Protein AF-A0A849GU51-F1 (afdb_monomer_lite)

Sequence (95 aa):
MPASPSSAHARQAIALAIGLVGAIAANALGIPLPWMLGPMVIVLVVAVAGAPVIPPVTLRALVVPILGVMLGSGFHPGLFAHIADWALTLLILPV

Structure (mmCIF, N/CA/C/O backbone):
data_AF-A0A849GU51-F1
#
_entry.id   AF-A0A849GU51-F1
#
loop_
_atom_site.group_PDB
_atom_site.id
_atom_site.type_symbol
_atom_site.label_atom_id
_atom_site.label_alt_id
_atom_site.label_comp_id
_atom_site.label_asym_id
_atom_site.label_entity_id
_atom_site.label_seq_id
_atom_site.pdbx_PDB_ins_code
_atom_site.Cartn_x
_atom_site.Cartn_y
_atom_site.Cartn_z
_atom_site.occupancy
_atom_site.B_iso_or_equiv
_atom_site.auth_seq_id
_atom_site.auth_comp_id
_atom_site.auth_asym_id
_atom_site.auth_atom_id
_atom_site.pdbx_PDB_model_num
ATOM 1 N N . MET A 1 1 ? -7.547 17.794 19.058 1.00 48.22 1 MET A N 1
ATOM 2 C CA . MET A 1 1 ? -6.704 17.282 20.163 1.00 48.22 1 MET A CA 1
ATOM 3 C C . MET A 1 1 ? -5.511 16.553 19.551 1.00 48.22 1 MET A C 1
ATOM 5 O O . MET A 1 1 ? -5.746 15.546 18.892 1.00 48.22 1 MET A O 1
ATOM 9 N N . PRO A 1 2 ? -4.271 17.061 19.659 1.00 44.56 2 PRO A N 1
ATOM 10 C CA . PRO A 1 2 ? -3.096 16.339 19.171 1.00 44.56 2 PRO A CA 1
ATOM 11 C C . PRO A 1 2 ? -2.905 15.081 20.027 1.00 44.56 2 PRO A C 1
ATOM 13 O O . PRO A 1 2 ? -2.654 15.160 21.226 1.00 44.56 2 PRO A O 1
ATOM 16 N N . ALA A 1 3 ? -3.137 13.914 19.427 1.00 52.09 3 ALA A N 1
ATOM 17 C CA . ALA A 1 3 ? -3.021 12.637 20.112 1.00 52.09 3 ALA A CA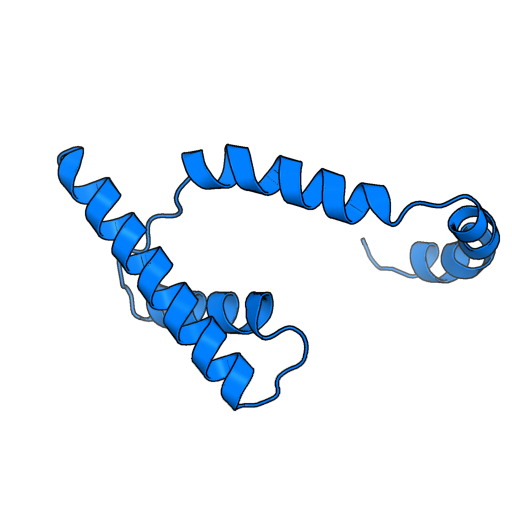 1
ATOM 18 C C . ALA A 1 3 ? -1.543 12.324 20.389 1.00 52.09 3 ALA A C 1
ATOM 20 O O . ALA A 1 3 ? -0.691 12.542 19.530 1.00 52.09 3 ALA A O 1
ATOM 21 N N . SER A 1 4 ? -1.260 11.809 21.587 1.00 55.81 4 SER A N 1
ATOM 22 C CA . SER A 1 4 ? 0.068 11.373 22.036 1.00 55.81 4 SER A CA 1
ATOM 23 C C . SER A 1 4 ? 0.835 10.590 20.947 1.00 55.81 4 SER A C 1
ATOM 25 O O . SER A 1 4 ? 0.217 9.744 20.279 1.00 55.81 4 SER A O 1
ATOM 27 N N . PRO A 1 5 ? 2.161 10.809 20.787 1.00 58.75 5 PRO A N 1
ATOM 28 C CA . PRO A 1 5 ? 2.998 10.141 19.783 1.00 58.75 5 PRO A CA 1
ATOM 29 C C . PRO A 1 5 ? 2.958 8.602 19.859 1.00 58.75 5 PRO A C 1
ATOM 31 O O . PRO A 1 5 ? 3.144 7.941 18.840 1.00 58.75 5 PRO A O 1
ATOM 34 N N . SER A 1 6 ? 2.599 8.008 21.006 1.00 61.00 6 SER A N 1
ATOM 35 C CA . SER A 1 6 ? 2.422 6.549 21.129 1.00 61.00 6 SER A CA 1
ATOM 36 C C . SER A 1 6 ? 1.177 6.006 20.404 1.00 61.00 6 SER A C 1
ATOM 38 O O . SER A 1 6 ? 1.151 4.846 19.994 1.00 61.00 6 SER A O 1
ATOM 40 N N . SER A 1 7 ? 0.154 6.837 20.176 1.00 62.06 7 SER A N 1
ATOM 41 C CA . SER A 1 7 ? -1.107 6.424 19.535 1.00 62.06 7 SER A CA 1
ATOM 42 C C . SER A 1 7 ? -1.059 6.425 18.001 1.00 62.06 7 SER A C 1
ATOM 44 O O . SER A 1 7 ? -1.944 5.862 17.351 1.00 62.06 7 SER A O 1
ATOM 46 N N . ALA A 1 8 ? -0.049 7.073 17.414 1.00 68.50 8 ALA A N 1
ATOM 47 C CA . ALA A 1 8 ? 0.152 7.114 15.969 1.00 68.50 8 ALA A CA 1
ATOM 48 C C . ALA A 1 8 ? 0.695 5.771 15.458 1.00 68.50 8 ALA A C 1
ATOM 50 O O . ALA A 1 8 ? 0.164 5.223 14.495 1.00 68.50 8 ALA A O 1
ATOM 51 N N . HIS A 1 9 ? 1.673 5.194 16.162 1.00 72.50 9 HIS A N 1
ATOM 52 C CA . HIS A 1 9 ? 2.243 3.886 15.831 1.00 72.50 9 HIS A CA 1
ATOM 53 C C . HIS A 1 9 ? 1.218 2.756 15.954 1.00 72.50 9 HIS A C 1
ATOM 55 O O . HIS A 1 9 ? 1.141 1.901 15.075 1.00 72.50 9 HIS A O 1
ATOM 61 N N . ALA A 1 10 ? 0.364 2.795 16.983 1.00 76.31 10 ALA A N 1
ATOM 62 C CA . ALA A 1 10 ? -0.729 1.836 17.133 1.00 76.31 10 ALA A CA 1
ATOM 63 C C . ALA A 1 10 ? -1.712 1.891 15.947 1.00 76.31 10 ALA A C 1
ATOM 65 O O . ALA A 1 10 ? -2.087 0.858 15.399 1.00 76.31 10 ALA A O 1
ATOM 66 N N . ARG A 1 11 ? -2.079 3.094 15.486 1.00 74.19 11 ARG A N 1
ATOM 67 C CA . ARG A 1 11 ? -2.955 3.268 14.313 1.00 74.19 11 ARG A CA 1
ATOM 68 C C . ARG A 1 11 ? -2.300 2.835 13.004 1.00 74.19 11 ARG A C 1
ATOM 70 O O . ARG A 1 11 ? -2.972 2.255 12.157 1.00 74.19 11 ARG A O 1
ATOM 77 N N . GLN A 1 12 ? -0.998 3.068 12.851 1.00 79.56 12 GLN A N 1
ATOM 78 C CA . GLN A 1 12 ? -0.232 2.584 11.700 1.00 79.56 12 GLN A CA 1
ATOM 79 C C . GLN A 1 12 ? -0.157 1.052 11.680 1.00 79.56 12 GLN A C 1
ATOM 81 O O . GLN A 1 12 ? -0.366 0.453 10.629 1.00 79.56 12 GLN A O 1
ATOM 86 N N . ALA A 1 13 ? 0.075 0.415 12.831 1.00 81.75 13 ALA A N 1
ATOM 87 C CA . ALA A 1 13 ? 0.071 -1.042 12.949 1.00 81.75 13 ALA A CA 1
ATOM 88 C C . ALA A 1 13 ? -1.304 -1.633 12.601 1.00 81.75 13 ALA A C 1
ATOM 90 O O . ALA A 1 13 ? -1.379 -2.616 11.868 1.00 81.75 13 ALA A O 1
ATOM 91 N N . ILE A 1 14 ? -2.389 -0.990 13.047 1.00 81.44 14 ILE A N 1
ATOM 92 C CA . ILE A 1 14 ? -3.758 -1.376 12.682 1.00 81.44 14 ILE A CA 1
ATOM 93 C C . ILE A 1 14 ? -3.969 -1.258 11.165 1.00 81.44 14 ILE A C 1
ATOM 95 O O . ILE A 1 14 ? -4.453 -2.201 10.547 1.00 81.44 14 ILE A O 1
ATOM 99 N N . ALA A 1 15 ? -3.549 -0.153 10.541 1.00 80.88 15 ALA A N 1
ATOM 100 C CA . ALA A 1 15 ? -3.652 0.025 9.091 1.00 80.88 15 ALA A CA 1
ATOM 101 C C . ALA A 1 15 ? -2.862 -1.041 8.306 1.00 80.88 15 ALA A C 1
ATOM 103 O O . ALA A 1 15 ? -3.357 -1.562 7.306 1.00 80.88 15 ALA A O 1
ATOM 104 N N . LEU A 1 16 ? -1.661 -1.398 8.774 1.00 83.62 16 LEU A N 1
ATOM 105 C CA . LEU A 1 16 ? -0.839 -2.456 8.179 1.00 83.62 16 LEU A CA 1
ATOM 106 C C . LEU A 1 16 ? -1.481 -3.839 8.338 1.00 83.62 16 LEU A C 1
ATOM 108 O O . LEU A 1 16 ? -1.518 -4.599 7.374 1.00 83.62 16 LEU A O 1
ATOM 112 N N . ALA A 1 17 ? -2.024 -4.152 9.517 1.00 86.50 17 ALA A N 1
ATOM 113 C CA . ALA A 1 17 ? -2.714 -5.415 9.769 1.00 86.50 17 ALA A CA 1
ATOM 114 C C . ALA A 1 17 ? -3.967 -5.556 8.893 1.00 86.50 17 ALA A C 1
ATOM 116 O O . ALA A 1 17 ? -4.166 -6.592 8.265 1.00 86.50 17 ALA A O 1
ATOM 117 N N . ILE A 1 18 ? -4.768 -4.492 8.786 1.00 85.38 18 ILE A N 1
ATOM 118 C CA . ILE A 1 18 ? -5.940 -4.435 7.902 1.00 85.38 18 ILE A CA 1
ATOM 119 C C . ILE A 1 18 ? -5.518 -4.656 6.444 1.00 85.38 18 ILE A C 1
ATOM 121 O O . ILE A 1 18 ? -6.095 -5.497 5.758 1.00 85.38 18 ILE A O 1
ATOM 125 N N . GLY A 1 19 ? -4.477 -3.957 5.981 1.00 85.56 19 GLY A N 1
ATOM 126 C CA . GLY A 1 19 ? -3.938 -4.143 4.634 1.00 85.56 19 GLY A CA 1
ATOM 127 C C . GLY A 1 19 ? -3.480 -5.581 4.374 1.00 85.56 19 GLY A C 1
ATOM 128 O O . GLY A 1 19 ? -3.802 -6.143 3.330 1.00 85.56 19 GLY A O 1
ATOM 129 N N . LEU A 1 20 ? -2.800 -6.207 5.338 1.00 88.69 20 LEU A N 1
ATOM 130 C CA . LEU A 1 20 ? -2.330 -7.589 5.229 1.00 88.69 20 LEU A CA 1
ATOM 131 C C . LEU A 1 20 ? -3.492 -8.589 5.150 1.00 88.69 20 LEU A C 1
ATOM 133 O O . LEU A 1 20 ? -3.468 -9.489 4.314 1.00 88.69 20 LEU A O 1
ATOM 137 N N . VAL A 1 21 ? -4.533 -8.400 5.965 1.00 89.06 21 VAL A N 1
ATOM 138 C CA . VAL A 1 21 ? -5.762 -9.208 5.895 1.00 89.06 21 VAL A CA 1
ATOM 139 C C . VAL A 1 21 ? -6.415 -9.066 4.517 1.00 89.06 21 VAL A C 1
ATOM 141 O O . VAL A 1 21 ? -6.788 -10.072 3.915 1.00 89.06 21 VAL A O 1
ATOM 144 N N . GLY A 1 22 ? -6.477 -7.845 3.977 1.00 85.31 22 GLY A N 1
ATOM 145 C CA . GLY A 1 22 ? -6.967 -7.589 2.621 1.00 85.31 22 GLY A CA 1
ATOM 146 C C . GLY A 1 22 ? -6.145 -8.282 1.531 1.00 85.31 22 GLY A C 1
ATOM 147 O O . GLY A 1 22 ? -6.722 -8.866 0.615 1.00 85.31 22 GLY A O 1
ATOM 148 N N . ALA A 1 23 ? -4.812 -8.274 1.640 1.00 87.00 23 ALA A N 1
ATOM 149 C CA . ALA A 1 23 ? -3.927 -8.979 0.707 1.00 87.00 23 ALA A CA 1
ATOM 150 C C . ALA A 1 23 ? -4.129 -10.498 0.743 1.00 87.00 23 ALA A C 1
ATOM 152 O O . ALA A 1 23 ? -4.244 -11.125 -0.309 1.00 87.00 23 ALA A O 1
ATOM 153 N N . ILE A 1 24 ? -4.199 -11.090 1.938 1.00 89.69 24 ILE A N 1
ATOM 154 C CA . ILE A 1 24 ? -4.382 -12.539 2.103 1.00 89.69 24 ILE A CA 1
ATOM 155 C C . ILE A 1 24 ? -5.754 -12.965 1.568 1.00 89.69 24 ILE A C 1
ATOM 157 O O . ILE A 1 24 ? -5.844 -13.950 0.834 1.00 89.69 24 ILE A O 1
ATOM 161 N N . ALA A 1 25 ? -6.807 -12.201 1.872 1.00 87.38 25 ALA A N 1
ATOM 162 C CA . ALA A 1 25 ? -8.149 -12.457 1.356 1.00 87.38 25 ALA A CA 1
ATOM 163 C C . ALA A 1 25 ? -8.198 -12.371 -0.180 1.00 87.38 25 ALA A C 1
ATOM 165 O O . ALA A 1 25 ? -8.749 -13.259 -0.828 1.00 87.38 25 ALA A O 1
ATOM 166 N N . ALA A 1 26 ? -7.570 -11.351 -0.778 1.00 86.50 26 ALA A N 1
ATOM 167 C CA . ALA A 1 26 ? -7.495 -11.210 -2.233 1.00 86.50 26 ALA A CA 1
ATOM 168 C C . ALA A 1 26 ? -6.667 -12.323 -2.894 1.00 86.50 26 ALA A C 1
ATOM 170 O O . ALA A 1 26 ? -7.005 -12.769 -3.990 1.00 86.50 26 ALA A O 1
ATOM 171 N N . ASN A 1 27 ? -5.612 -12.797 -2.221 1.00 88.12 27 ASN A N 1
ATOM 172 C CA . ASN A 1 27 ? -4.799 -13.917 -2.690 1.00 88.12 27 ASN A CA 1
ATOM 173 C C . ASN A 1 27 ? -5.602 -15.225 -2.697 1.00 88.12 27 ASN A C 1
ATOM 175 O O . ASN A 1 27 ? -5.505 -15.995 -3.647 1.00 88.12 27 ASN A O 1
ATOM 179 N N . ALA A 1 28 ? -6.440 -15.448 -1.679 1.00 87.25 28 ALA A N 1
ATOM 180 C CA . ALA 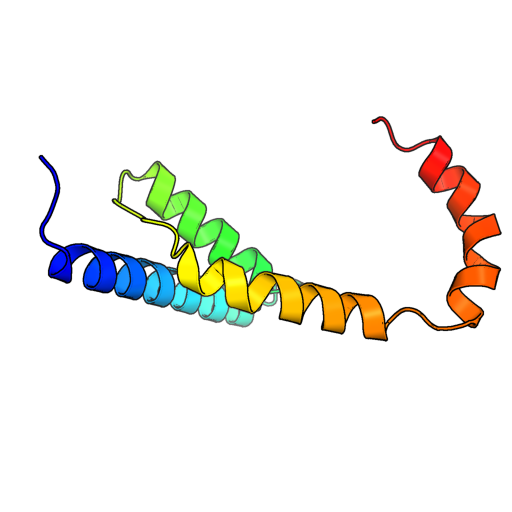A 1 28 ? -7.340 -16.600 -1.627 1.00 87.25 28 ALA A CA 1
ATOM 181 C C . ALA A 1 28 ? -8.444 -16.548 -2.701 1.00 87.25 28 ALA A C 1
ATOM 183 O O . ALA A 1 28 ? -8.859 -17.591 -3.197 1.00 87.25 28 ALA A O 1
ATOM 184 N N . LEU A 1 29 ? -8.894 -15.348 -3.089 1.00 85.62 29 LEU A N 1
ATOM 185 C CA . LEU A 1 29 ? -9.901 -15.149 -4.140 1.00 85.62 29 LEU A CA 1
ATOM 186 C C . LEU A 1 29 ? -9.346 -15.243 -5.575 1.00 85.62 29 LEU A C 1
ATOM 188 O O . LEU A 1 29 ? -10.129 -15.204 -6.521 1.00 85.62 29 LEU A O 1
ATOM 192 N N . GLY A 1 30 ? -8.024 -15.345 -5.759 1.00 83.69 30 GLY A N 1
ATOM 193 C CA . GLY A 1 30 ? -7.400 -15.450 -7.084 1.00 83.69 30 GLY A CA 1
ATOM 194 C C . GLY A 1 30 ? -7.434 -14.157 -7.910 1.00 83.69 30 GLY A C 1
ATOM 195 O O . GLY A 1 30 ? -7.372 -14.208 -9.137 1.00 83.69 30 GLY A O 1
ATOM 196 N N . ILE A 1 31 ? -7.546 -12.993 -7.260 1.00 83.50 31 ILE A N 1
ATOM 197 C CA . ILE A 1 31 ? -7.578 -11.690 -7.944 1.00 83.50 31 ILE A CA 1
ATOM 198 C C . ILE A 1 31 ? -6.198 -11.404 -8.566 1.00 83.50 31 ILE A C 1
ATOM 200 O O . ILE A 1 31 ? -5.188 -11.610 -7.888 1.00 83.50 31 ILE A O 1
ATOM 204 N N . PRO A 1 32 ? -6.107 -10.889 -9.811 1.00 75.12 32 PRO A N 1
ATOM 205 C CA . PRO A 1 32 ? -4.833 -10.431 -10.364 1.00 75.12 32 PRO A CA 1
ATOM 206 C C . PRO A 1 32 ? -4.257 -9.299 -9.495 1.00 75.12 32 PRO A C 1
ATOM 208 O O . PRO A 1 32 ? -4.948 -8.332 -9.202 1.00 75.12 32 PRO A O 1
ATOM 211 N N . LEU A 1 33 ? -2.991 -9.411 -9.075 1.00 81.94 33 LEU A N 1
ATOM 212 C CA . LEU A 1 33 ? -2.305 -8.476 -8.157 1.00 81.94 33 LEU A CA 1
ATOM 213 C C . LEU A 1 33 ? -2.946 -8.388 -6.748 1.00 81.94 33 LEU A C 1
ATOM 215 O O . LEU A 1 33 ? -3.283 -7.296 -6.272 1.00 81.94 33 LEU A O 1
ATOM 219 N N . PRO A 1 34 ? -3.048 -9.511 -6.012 1.00 85.06 34 PRO A N 1
ATOM 220 C CA . PRO A 1 34 ? -3.739 -9.545 -4.722 1.00 85.06 34 PRO A CA 1
ATOM 221 C C . PRO A 1 34 ? -3.054 -8.674 -3.661 1.00 85.06 34 PRO A C 1
ATOM 223 O O . PRO A 1 34 ? -3.715 -8.035 -2.846 1.00 85.06 34 PRO A O 1
ATOM 226 N N . TRP A 1 35 ? -1.726 -8.577 -3.725 1.00 80.75 35 TRP A N 1
ATOM 227 C CA . TRP A 1 35 ? -0.902 -7.777 -2.819 1.00 80.75 35 TRP A CA 1
ATOM 228 C C . TRP A 1 35 ? -1.045 -6.265 -3.006 1.00 80.75 35 TRP A C 1
ATOM 230 O O . TRP A 1 35 ? -0.651 -5.515 -2.119 1.00 80.75 35 TRP A O 1
ATOM 240 N N . MET A 1 36 ? -1.607 -5.807 -4.127 1.00 85.50 36 MET A N 1
ATOM 241 C CA . MET A 1 36 ? -1.872 -4.385 -4.368 1.00 85.50 36 MET A CA 1
ATOM 242 C C . MET A 1 36 ? -3.364 -4.082 -4.243 1.00 85.50 36 MET A C 1
ATOM 244 O O . MET A 1 36 ? -3.751 -3.218 -3.457 1.00 85.50 36 MET A O 1
ATOM 248 N N . LEU A 1 37 ? -4.210 -4.831 -4.955 1.00 85.12 37 LEU A N 1
ATOM 249 C CA . LEU A 1 37 ? -5.651 -4.587 -4.972 1.00 85.12 37 LEU A CA 1
ATOM 250 C C . LEU A 1 37 ? -6.320 -4.939 -3.642 1.00 85.12 37 LEU A C 1
ATOM 252 O O . LEU A 1 37 ? -7.161 -4.178 -3.170 1.00 85.12 37 LEU A O 1
ATOM 256 N N . GLY A 1 38 ? -5.922 -6.042 -3.003 1.00 87.75 38 GLY A N 1
ATOM 257 C CA . GLY A 1 38 ? -6.491 -6.480 -1.727 1.00 87.75 38 GLY A CA 1
ATOM 258 C C . GLY A 1 38 ? -6.389 -5.418 -0.629 1.00 87.75 38 GLY A C 1
ATOM 259 O O . GLY A 1 38 ? -7.424 -4.986 -0.114 1.00 87.75 38 GLY A O 1
ATOM 260 N N . PRO A 1 39 ? -5.176 -4.931 -0.295 1.00 86.62 39 PRO A N 1
ATOM 261 C CA . PRO A 1 39 ? -5.000 -3.855 0.673 1.00 86.62 39 PRO A CA 1
ATOM 262 C C . PRO A 1 39 ? -5.722 -2.573 0.272 1.00 86.62 39 PRO A C 1
ATOM 264 O O . PRO A 1 39 ? -6.334 -1.948 1.131 1.00 86.62 39 PRO A O 1
ATOM 267 N N . MET A 1 40 ? -5.677 -2.175 -1.007 1.00 87.19 40 MET A N 1
ATOM 268 C CA . MET A 1 40 ? -6.337 -0.947 -1.468 1.00 87.19 40 MET A CA 1
ATOM 269 C C . MET A 1 40 ? -7.847 -0.999 -1.236 1.00 87.19 40 MET A C 1
ATOM 271 O O . MET A 1 40 ? -8.405 -0.056 -0.678 1.00 87.19 40 MET A O 1
ATOM 275 N N . VAL A 1 41 ? -8.498 -2.104 -1.608 1.00 88.62 41 VAL A N 1
ATOM 276 C CA . VAL A 1 41 ? -9.948 -2.276 -1.446 1.00 88.62 41 VAL A CA 1
ATOM 277 C C . VAL A 1 41 ? -10.327 -2.343 0.030 1.00 88.62 41 VAL A C 1
ATOM 279 O O . VAL A 1 41 ? -11.233 -1.635 0.462 1.00 88.62 41 VAL A O 1
ATOM 282 N N . ILE A 1 42 ? -9.625 -3.143 0.834 1.00 88.25 42 ILE A N 1
ATOM 283 C CA . ILE A 1 42 ? -9.962 -3.293 2.255 1.00 88.25 42 ILE A CA 1
ATOM 284 C C . ILE A 1 42 ? -9.694 -2.008 3.041 1.00 88.25 42 ILE A C 1
ATOM 286 O O . ILE A 1 42 ? -10.529 -1.605 3.849 1.00 88.25 42 ILE A O 1
ATOM 290 N N . VAL A 1 43 ? -8.583 -1.317 2.780 1.00 86.25 43 VAL A N 1
ATOM 291 C CA . VAL A 1 43 ? -8.301 -0.027 3.421 1.00 86.25 43 VAL A CA 1
ATOM 292 C C . VAL A 1 43 ? -9.318 1.025 2.985 1.00 86.25 43 VAL A C 1
ATOM 294 O O . VAL A 1 43 ? -9.744 1.810 3.827 1.00 86.25 43 VAL A O 1
ATOM 297 N N . LEU A 1 44 ? -9.760 1.019 1.723 1.00 86.19 44 LEU A N 1
ATOM 298 C CA . LEU A 1 44 ? -10.834 1.896 1.250 1.00 86.19 44 LEU A CA 1
ATOM 299 C C . LEU A 1 44 ? -12.141 1.634 2.006 1.00 86.19 44 LEU A C 1
ATOM 301 O O . LEU A 1 44 ? -12.727 2.575 2.534 1.00 86.19 44 LEU A O 1
ATOM 305 N N . VAL A 1 45 ? -12.574 0.374 2.105 1.00 89.06 45 VAL A N 1
ATOM 306 C CA . VAL A 1 45 ? -13.799 -0.002 2.834 1.00 89.06 45 VAL A CA 1
ATOM 307 C C . VAL A 1 45 ? -13.717 0.441 4.294 1.00 89.06 45 VAL A C 1
ATOM 309 O O . VAL A 1 45 ? -14.651 1.047 4.814 1.00 89.06 45 VAL A O 1
ATOM 312 N N . VAL A 1 46 ? -12.581 0.199 4.949 1.00 86.56 46 VAL A N 1
ATOM 313 C CA . VAL A 1 46 ? -12.380 0.561 6.357 1.00 86.56 46 VAL A CA 1
ATOM 314 C C . VAL A 1 46 ? -12.282 2.079 6.561 1.00 86.56 46 VAL A C 1
ATOM 316 O O . VAL A 1 46 ? -12.801 2.600 7.550 1.00 86.56 46 VAL A O 1
ATOM 319 N N . ALA A 1 47 ? -11.677 2.807 5.622 1.00 84.00 47 ALA A N 1
ATOM 320 C CA . ALA A 1 47 ? -11.629 4.266 5.650 1.00 84.00 47 ALA A CA 1
ATOM 321 C C . ALA A 1 47 ? -13.023 4.884 5.449 1.00 84.00 47 ALA A C 1
ATOM 323 O O . ALA A 1 47 ? -13.395 5.795 6.187 1.00 84.00 47 ALA A O 1
ATOM 324 N N . VAL A 1 48 ? -13.817 4.360 4.506 1.00 87.69 48 VAL A N 1
ATOM 325 C CA . VAL A 1 48 ? -15.213 4.780 4.282 1.00 87.69 48 VAL A CA 1
ATOM 326 C C . VAL A 1 48 ? -16.090 4.457 5.495 1.00 87.69 48 VAL A C 1
ATOM 328 O O . VAL A 1 48 ? -16.958 5.250 5.848 1.00 87.69 48 VAL A O 1
ATOM 331 N N . ALA A 1 49 ? -15.820 3.352 6.194 1.00 87.88 49 ALA A N 1
ATOM 332 C CA . ALA A 1 49 ? -16.486 3.001 7.449 1.00 87.88 49 ALA A CA 1
ATOM 333 C C . ALA A 1 49 ? -16.112 3.916 8.640 1.00 87.88 49 ALA A C 1
ATOM 335 O O . ALA A 1 49 ? -16.606 3.712 9.748 1.00 87.88 49 ALA A O 1
ATOM 336 N N . GLY A 1 50 ? -15.254 4.925 8.440 1.00 77.94 50 GLY A N 1
ATOM 337 C CA . GLY A 1 50 ? -14.918 5.931 9.451 1.00 77.94 50 GLY A CA 1
ATOM 338 C C . GLY A 1 50 ? -13.804 5.524 10.417 1.00 77.94 50 GLY A C 1
ATOM 339 O O . GLY A 1 50 ? -13.590 6.202 11.425 1.00 77.94 50 GLY A O 1
ATOM 340 N N . ALA A 1 51 ? -13.070 4.442 10.140 1.00 78.38 51 ALA A N 1
ATOM 341 C CA . ALA A 1 51 ? -11.932 4.071 10.971 1.00 78.38 51 ALA A CA 1
ATOM 342 C C . ALA A 1 51 ? -10.785 5.092 10.817 1.00 78.38 51 ALA A C 1
ATOM 344 O O . ALA A 1 51 ? -10.490 5.530 9.701 1.00 78.38 51 ALA A O 1
ATOM 345 N N . PRO A 1 52 ? -10.080 5.454 11.908 1.00 67.69 52 PRO A N 1
ATOM 346 C C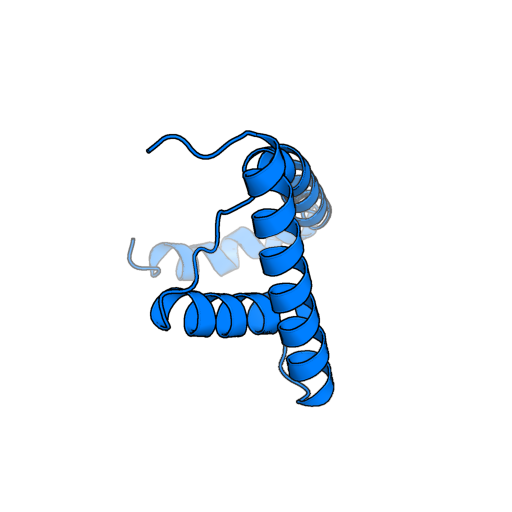A . PRO A 1 52 ? -8.976 6.409 11.874 1.00 67.69 52 PRO A CA 1
ATOM 347 C C . PRO A 1 52 ? -7.709 5.766 11.286 1.00 67.69 52 PRO A C 1
ATOM 349 O O . PRO A 1 52 ? -6.739 5.485 11.998 1.00 67.69 52 PRO A O 1
ATOM 352 N N . VAL A 1 53 ? -7.722 5.525 9.975 1.00 69.19 53 VAL A N 1
ATOM 353 C CA . VAL A 1 53 ? -6.580 5.029 9.206 1.00 69.19 53 VAL A CA 1
ATOM 354 C C . VAL A 1 53 ? -5.634 6.197 8.944 1.00 69.19 53 VAL A C 1
ATOM 356 O O . VAL A 1 53 ? -5.902 7.062 8.113 1.00 69.19 53 VAL A O 1
ATOM 359 N N . ILE A 1 54 ? -4.514 6.237 9.666 1.00 71.12 54 ILE A N 1
ATOM 360 C CA . ILE A 1 54 ? -3.474 7.245 9.444 1.00 71.12 54 ILE A CA 1
ATOM 361 C C . ILE A 1 54 ? -2.408 6.639 8.528 1.00 71.12 54 ILE A C 1
ATOM 363 O O . ILE A 1 54 ? -1.768 5.657 8.919 1.00 71.12 54 ILE A O 1
ATOM 367 N N . PRO A 1 55 ? -2.179 7.199 7.327 1.00 66.12 55 PRO A N 1
ATOM 368 C CA . PRO A 1 55 ? -1.144 6.694 6.441 1.00 66.12 55 PRO A CA 1
ATOM 369 C C . PRO A 1 55 ? 0.252 6.875 7.064 1.00 66.12 55 PRO A C 1
ATOM 371 O O . PRO A 1 55 ? 0.574 7.959 7.560 1.00 66.12 55 PRO A O 1
ATOM 374 N N . PRO A 1 56 ? 1.120 5.847 7.027 1.00 74.50 56 PRO A N 1
ATOM 375 C CA . PRO A 1 56 ? 2.466 5.943 7.574 1.00 74.50 56 PRO A CA 1
ATOM 376 C C . PRO A 1 56 ? 3.389 6.711 6.616 1.00 74.50 56 PRO A C 1
ATOM 378 O O . PRO A 1 56 ? 4.000 6.138 5.714 1.00 74.50 56 PRO A O 1
ATOM 381 N N . VAL A 1 57 ? 3.489 8.030 6.806 1.00 75.75 57 VAL A N 1
ATOM 382 C CA . VAL A 1 57 ? 4.268 8.938 5.938 1.00 75.75 57 VAL A CA 1
ATOM 383 C C . VAL A 1 57 ? 5.754 8.555 5.884 1.00 75.75 57 VAL A C 1
ATOM 385 O O . VAL A 1 57 ? 6.335 8.515 4.803 1.00 75.75 57 VAL A O 1
ATOM 388 N N . THR A 1 58 ? 6.354 8.177 7.016 1.00 76.50 58 THR A N 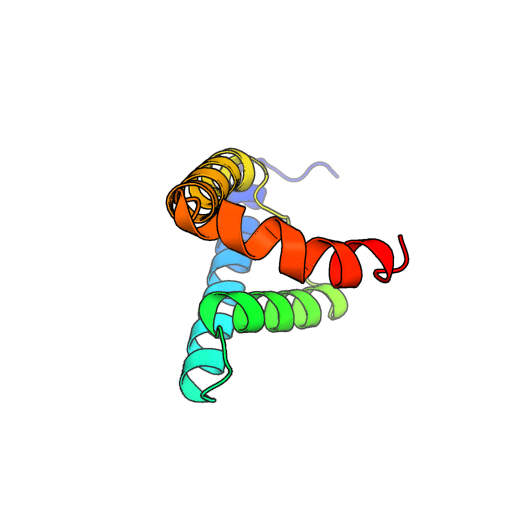1
ATOM 389 C CA . THR A 1 58 ? 7.757 7.725 7.080 1.00 76.50 58 THR A CA 1
ATOM 390 C C . THR A 1 58 ? 7.991 6.449 6.275 1.00 76.50 58 THR A C 1
ATOM 392 O O . THR A 1 58 ? 8.999 6.319 5.591 1.00 76.50 58 THR A O 1
ATOM 395 N N . LEU A 1 59 ? 7.037 5.515 6.312 1.00 78.69 59 LEU A N 1
ATOM 396 C CA . LEU A 1 59 ? 7.144 4.257 5.576 1.00 78.69 59 LEU A CA 1
ATOM 397 C C . LEU A 1 59 ? 7.026 4.499 4.066 1.00 78.69 59 LEU A C 1
ATOM 399 O O . LEU A 1 59 ? 7.763 3.900 3.290 1.00 78.69 59 LEU A O 1
ATOM 403 N N . ARG A 1 60 ? 6.165 5.438 3.642 1.00 81.25 60 ARG A N 1
ATOM 404 C CA . ARG A 1 60 ? 6.072 5.860 2.232 1.00 81.25 60 ARG A CA 1
ATOM 405 C C . ARG A 1 60 ? 7.394 6.416 1.709 1.00 81.25 60 ARG A C 1
ATOM 407 O O . ARG A 1 60 ? 7.762 6.090 0.586 1.00 81.25 60 ARG A O 1
ATOM 414 N N . ALA A 1 61 ? 8.120 7.192 2.515 1.00 84.25 61 ALA A N 1
ATOM 415 C CA . ALA A 1 61 ? 9.423 7.732 2.124 1.00 84.25 61 ALA A CA 1
ATOM 416 C C . ALA A 1 61 ? 10.465 6.635 1.826 1.00 84.25 61 ALA A C 1
ATOM 418 O O . ALA A 1 61 ? 11.352 6.854 1.010 1.00 84.25 61 ALA A O 1
ATOM 419 N N . LEU A 1 62 ? 10.332 5.451 2.436 1.00 87.12 62 LEU A N 1
ATOM 420 C CA . LEU A 1 62 ? 11.179 4.289 2.155 1.00 87.12 62 LEU A CA 1
ATOM 421 C C . LEU A 1 62 ? 10.656 3.451 0.976 1.00 87.12 62 LEU A C 1
ATOM 423 O O . LEU A 1 62 ? 11.428 3.014 0.128 1.00 87.12 62 LEU A O 1
ATOM 427 N N . VAL A 1 63 ? 9.341 3.225 0.913 1.00 85.75 63 VAL A N 1
ATOM 428 C CA . VAL A 1 63 ? 8.717 2.333 -0.078 1.00 85.75 63 VAL A CA 1
ATOM 429 C C . VAL A 1 63 ? 8.691 2.951 -1.478 1.00 85.75 63 VAL A C 1
ATOM 431 O O . VAL A 1 63 ? 8.907 2.236 -2.451 1.00 85.75 63 VAL A O 1
ATOM 434 N N . VAL A 1 64 ? 8.465 4.263 -1.611 1.00 88.00 64 VAL A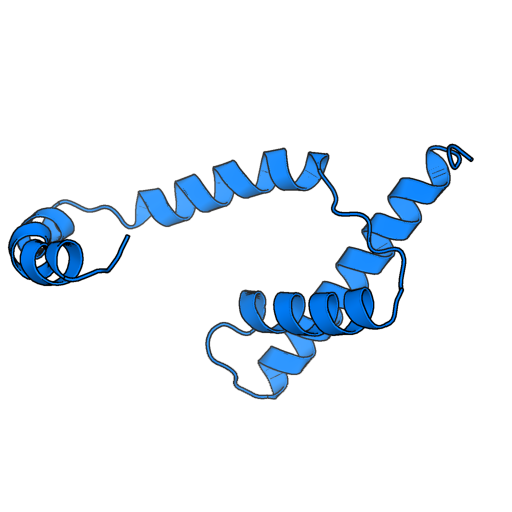 N 1
ATOM 435 C CA . VAL A 1 64 ? 8.389 4.932 -2.926 1.00 88.00 64 VAL A CA 1
ATOM 436 C C . VAL A 1 64 ? 9.694 4.788 -3.731 1.00 88.00 64 VAL A C 1
ATOM 438 O O . VAL A 1 64 ? 9.610 4.383 -4.890 1.00 88.00 64 VAL A O 1
ATOM 441 N N . PRO A 1 65 ? 10.894 5.018 -3.160 1.00 91.75 65 PRO A N 1
ATOM 442 C CA . PRO A 1 65 ? 12.154 4.728 -3.845 1.00 91.75 65 PRO A CA 1
ATOM 443 C C . PRO A 1 65 ? 12.314 3.259 -4.248 1.00 91.75 65 PRO A C 1
ATOM 445 O O . PRO A 1 65 ? 12.755 2.985 -5.360 1.00 91.75 65 PRO A O 1
ATOM 448 N N . ILE A 1 66 ? 11.926 2.312 -3.383 1.00 90.75 66 ILE A N 1
ATOM 449 C CA . ILE A 1 66 ? 12.000 0.870 -3.684 1.00 90.75 66 ILE A CA 1
ATOM 450 C C . ILE A 1 66 ? 11.124 0.536 -4.893 1.00 90.75 66 ILE A C 1
ATOM 452 O O . ILE A 1 66 ? 11.593 -0.105 -5.831 1.00 90.75 66 ILE A O 1
ATOM 456 N N . LEU A 1 67 ? 9.878 1.019 -4.906 1.00 87.75 67 LEU A N 1
ATOM 457 C CA . LEU A 1 67 ? 8.978 0.859 -6.048 1.00 87.75 67 LEU A CA 1
ATOM 458 C C . LEU A 1 67 ? 9.562 1.501 -7.312 1.00 87.75 67 LEU A C 1
ATOM 460 O O . LEU A 1 67 ? 9.489 0.902 -8.380 1.00 87.75 67 LEU A O 1
ATOM 464 N N . GLY A 1 68 ? 10.199 2.669 -7.193 1.00 88.25 68 GLY A N 1
ATOM 465 C CA . GLY A 1 68 ? 10.902 3.324 -8.296 1.00 88.25 68 GLY A CA 1
ATOM 466 C C . GLY A 1 68 ? 12.047 2.484 -8.866 1.00 88.25 68 GLY A C 1
ATOM 467 O O . GLY A 1 68 ? 12.165 2.372 -10.082 1.00 88.25 68 GLY A O 1
ATOM 468 N N . VAL A 1 69 ? 12.848 1.837 -8.016 1.00 90.81 69 VAL A N 1
ATOM 469 C CA . VAL A 1 69 ? 13.924 0.929 -8.453 1.00 90.81 69 VAL A CA 1
ATOM 470 C C . VAL A 1 69 ? 13.355 -0.333 -9.097 1.00 90.81 69 VAL A C 1
ATOM 472 O O . VAL A 1 69 ? 13.849 -0.749 -10.142 1.00 90.81 69 VAL A O 1
ATOM 475 N N . MET A 1 70 ? 12.305 -0.929 -8.525 1.00 86.75 70 MET A N 1
ATOM 476 C CA . MET A 1 70 ? 11.658 -2.107 -9.112 1.00 86.75 70 MET A CA 1
ATOM 477 C C . MET A 1 70 ? 11.084 -1.791 -10.495 1.00 86.75 70 MET A C 1
ATOM 479 O O . MET A 1 70 ? 11.362 -2.514 -11.449 1.00 86.75 70 MET A O 1
ATOM 483 N N . LEU A 1 71 ? 10.360 -0.677 -10.630 1.00 85.94 71 LEU A N 1
ATOM 484 C CA . LEU A 1 71 ? 9.849 -0.208 -11.918 1.00 85.94 71 LEU A CA 1
ATOM 485 C C . LEU A 1 71 ? 11.001 0.120 -12.880 1.00 85.94 71 LEU A C 1
ATOM 487 O O . LEU A 1 71 ? 10.966 -0.296 -14.034 1.00 85.94 71 LEU A O 1
ATOM 491 N N . GLY A 1 72 ? 12.049 0.786 -12.387 1.00 83.88 72 GLY A N 1
ATOM 492 C CA . GLY A 1 72 ? 13.262 1.153 -13.122 1.00 83.88 72 GLY A CA 1
ATOM 493 C C . GLY A 1 72 ? 14.047 -0.042 -13.665 1.00 83.88 72 GLY A C 1
ATOM 494 O O . GLY A 1 72 ? 14.516 -0.005 -14.796 1.00 83.88 72 GLY A O 1
ATOM 495 N N . SER A 1 73 ? 14.142 -1.135 -12.906 1.00 84.12 73 SER A N 1
ATOM 496 C CA . SER A 1 73 ? 14.840 -2.356 -13.337 1.00 84.12 73 SER A CA 1
ATOM 497 C C . SER A 1 73 ? 14.168 -3.072 -14.513 1.00 84.12 73 SER A C 1
ATOM 499 O O . SER A 1 73 ? 14.821 -3.849 -15.205 1.00 84.12 73 SER A O 1
ATOM 501 N N . GLY A 1 74 ? 12.886 -2.791 -14.774 1.00 78.00 74 GLY A N 1
ATOM 502 C CA . GLY A 1 74 ? 12.176 -3.279 -15.958 1.00 78.00 74 GLY A CA 1
ATOM 503 C C . GLY A 1 74 ? 12.519 -2.516 -17.243 1.00 78.00 74 GLY A C 1
ATOM 504 O O . GLY A 1 74 ? 12.214 -2.992 -18.341 1.00 78.00 74 GLY A O 1
ATOM 505 N N . PHE A 1 75 ? 13.165 -1.348 -17.138 1.00 78.25 75 PHE A N 1
ATOM 506 C CA . PHE A 1 75 ? 13.604 -0.577 -18.297 1.00 78.25 75 PHE A CA 1
ATOM 507 C C . PHE A 1 75 ? 14.858 -1.218 -18.889 1.00 78.25 75 PHE A C 1
ATOM 509 O O . PHE A 1 75 ? 15.962 -1.094 -18.364 1.00 78.25 75 PHE A O 1
ATOM 516 N N . HIS A 1 76 ? 14.678 -1.896 -20.018 1.00 79.88 76 HIS A N 1
ATOM 517 C CA . HIS A 1 76 ? 15.756 -2.483 -20.805 1.00 79.88 76 HIS A CA 1
ATOM 518 C C . HIS A 1 76 ? 15.738 -1.903 -22.231 1.00 79.88 76 HIS A C 1
ATOM 520 O O . HIS A 1 76 ? 14.709 -1.374 -22.660 1.00 79.88 76 HIS A O 1
ATOM 526 N N . PRO A 1 77 ? 16.836 -2.013 -23.001 1.00 71.94 77 PRO A N 1
ATOM 527 C CA . PRO A 1 77 ? 16.945 -1.397 -24.326 1.00 71.94 77 PRO A CA 1
ATOM 528 C C . PRO A 1 77 ? 15.824 -1.783 -25.306 1.00 71.94 77 PRO A C 1
ATOM 530 O O . PRO A 1 77 ? 15.407 -0.958 -26.113 1.00 71.94 77 PRO A O 1
ATOM 533 N N . GLY A 1 78 ? 15.281 -3.001 -25.211 1.00 75.31 78 GLY A N 1
ATOM 534 C CA . GLY A 1 78 ? 14.167 -3.456 -26.051 1.00 75.31 78 GLY A CA 1
ATOM 535 C C . GLY A 1 78 ? 12.839 -2.742 -25.778 1.00 75.31 78 GLY A C 1
ATOM 536 O O . GLY A 1 78 ? 11.977 -2.719 -26.654 1.00 75.31 78 GLY A O 1
ATOM 537 N N . LEU A 1 79 ? 12.681 -2.079 -24.627 1.00 73.56 79 LEU A N 1
ATOM 538 C CA . LEU A 1 79 ? 11.527 -1.221 -24.343 1.00 73.56 79 LEU A CA 1
ATOM 539 C C . LEU A 1 79 ? 11.487 -0.012 -25.291 1.00 73.56 79 LEU A C 1
ATOM 541 O O . LEU A 1 79 ? 10.419 0.368 -25.759 1.00 73.56 79 LEU A O 1
ATOM 545 N N . PHE A 1 80 ? 12.652 0.550 -25.633 1.00 73.81 80 PHE A N 1
ATOM 546 C CA . PHE A 1 80 ? 12.748 1.692 -26.547 1.00 73.81 80 PHE A CA 1
ATOM 547 C C . PHE A 1 80 ? 12.336 1.339 -27.977 1.00 73.81 80 PHE A C 1
ATOM 549 O O . PHE A 1 80 ? 11.815 2.198 -28.680 1.00 73.81 80 PHE A O 1
ATOM 556 N N . ALA A 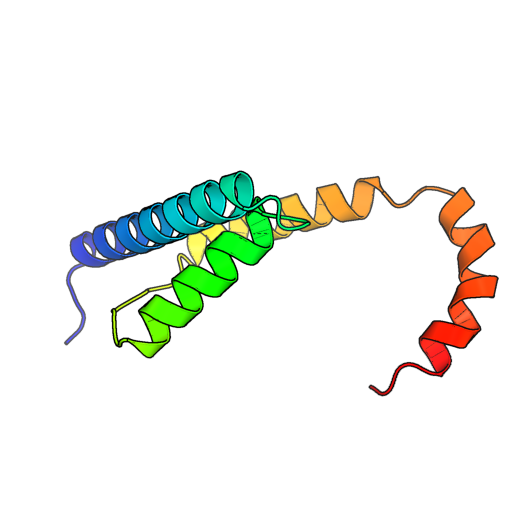1 81 ? 12.504 0.079 -28.389 1.00 76.56 81 ALA A N 1
ATOM 557 C CA . ALA A 1 81 ? 12.009 -0.387 -29.681 1.00 76.56 81 ALA A CA 1
ATOM 558 C C . ALA A 1 81 ? 10.469 -0.355 -29.755 1.00 76.56 81 ALA A C 1
ATOM 560 O O . ALA A 1 81 ? 9.923 -0.060 -30.809 1.00 76.56 81 ALA A O 1
ATOM 561 N N . HIS A 1 82 ? 9.785 -0.570 -28.625 1.00 73.88 82 HIS A N 1
ATOM 562 C CA . HIS A 1 82 ? 8.320 -0.578 -28.524 1.00 73.88 82 HIS A CA 1
ATOM 563 C C . HIS A 1 82 ? 7.730 0.796 -28.158 1.00 73.88 82 HIS A C 1
ATOM 565 O O . HIS A 1 82 ? 6.519 0.989 -28.227 1.00 73.88 82 HIS A O 1
ATOM 571 N N . ILE A 1 83 ? 8.564 1.785 -27.797 1.00 75.75 83 ILE A N 1
ATOM 572 C CA . ILE A 1 83 ? 8.111 3.164 -27.537 1.00 75.75 83 ILE A CA 1
ATOM 573 C C . ILE A 1 83 ? 7.455 3.772 -28.779 1.00 75.75 83 ILE A C 1
ATOM 575 O O . ILE A 1 83 ? 6.485 4.512 -28.640 1.00 75.75 83 ILE A O 1
ATOM 579 N N . ALA A 1 84 ? 7.948 3.449 -29.978 1.00 73.56 84 ALA A N 1
ATOM 580 C CA . ALA A 1 84 ? 7.334 3.898 -31.225 1.00 73.56 84 ALA A CA 1
ATOM 581 C C . ALA A 1 84 ? 5.922 3.310 -31.412 1.00 73.56 84 ALA A C 1
ATOM 583 O O . ALA A 1 84 ? 5.015 4.031 -31.822 1.00 73.56 84 ALA A O 1
ATOM 584 N N . ASP A 1 85 ? 5.717 2.046 -31.028 1.00 76.25 85 ASP A N 1
ATOM 585 C CA . ASP A 1 85 ? 4.415 1.372 -31.105 1.00 76.25 85 ASP A CA 1
ATOM 586 C C . ASP A 1 85 ? 3.427 1.915 -30.063 1.00 76.25 85 ASP A C 1
ATOM 588 O O . ASP A 1 85 ? 2.232 2.050 -30.331 1.00 76.25 85 ASP A O 1
ATOM 592 N N . TRP A 1 86 ? 3.918 2.275 -28.872 1.00 79.62 86 TRP A N 1
ATOM 593 C CA . TRP A 1 86 ? 3.096 2.856 -27.807 1.00 79.62 86 TRP A CA 1
ATOM 594 C C . TRP A 1 86 ? 2.902 4.366 -27.913 1.00 79.62 86 TRP A C 1
ATOM 596 O O . TRP A 1 86 ? 2.045 4.912 -27.222 1.00 79.62 86 TRP A O 1
ATOM 606 N N . ALA A 1 87 ? 3.656 5.056 -28.772 1.00 78.12 87 ALA A N 1
ATOM 607 C CA . ALA A 1 87 ? 3.504 6.492 -28.979 1.00 78.12 87 ALA A CA 1
ATOM 608 C C . ALA A 1 87 ? 2.068 6.842 -29.392 1.00 78.12 87 ALA A C 1
ATOM 610 O O . ALA A 1 87 ? 1.518 7.828 -28.909 1.00 78.12 87 ALA A O 1
ATOM 611 N N . LEU A 1 88 ? 1.431 5.997 -30.212 1.00 77.75 88 LEU A N 1
ATOM 612 C CA . LEU A 1 88 ? 0.037 6.171 -30.621 1.00 77.75 88 LEU A CA 1
ATOM 613 C C . LEU A 1 88 ? -0.940 6.009 -29.440 1.00 77.75 88 LEU A C 1
ATOM 615 O O . LEU A 1 88 ? -1.845 6.825 -29.279 1.00 77.75 88 LEU A O 1
ATOM 619 N N . THR A 1 89 ? -0.751 4.994 -28.587 1.00 80.19 89 THR A N 1
ATOM 620 C CA . THR A 1 89 ? -1.576 4.769 -27.384 1.00 80.19 89 THR A CA 1
ATOM 621 C C . THR A 1 89 ? -1.387 5.871 -26.345 1.00 80.19 89 THR A C 1
ATOM 623 O O . THR A 1 89 ? -2.358 6.278 -25.712 1.00 80.19 89 THR A O 1
ATOM 626 N N . LEU A 1 90 ? -0.163 6.382 -26.191 1.00 80.25 90 LEU A N 1
ATOM 627 C CA . LEU A 1 90 ? 0.154 7.507 -25.309 1.00 80.25 90 LEU A CA 1
ATOM 628 C C . LEU A 1 90 ? -0.449 8.823 -25.816 1.00 80.25 90 LEU A C 1
ATOM 630 O O . LEU A 1 90 ? -0.906 9.621 -25.006 1.00 80.25 90 LEU A O 1
ATOM 634 N N . LEU A 1 91 ? -0.490 9.036 -27.136 1.00 80.62 91 LEU A N 1
ATOM 635 C CA . LEU A 1 91 ? -1.101 10.220 -27.751 1.00 80.62 91 LEU A CA 1
ATOM 636 C C . LEU A 1 91 ? -2.632 10.234 -27.599 1.00 80.62 91 LEU A C 1
ATOM 638 O O . LEU A 1 91 ? -3.238 11.298 -27.514 1.00 80.62 91 LEU A O 1
ATOM 642 N N . ILE A 1 92 ? -3.251 9.051 -27.597 1.00 82.31 92 ILE A N 1
ATOM 643 C CA . ILE A 1 92 ? -4.702 8.866 -27.453 1.00 82.31 92 ILE A CA 1
ATOM 644 C C . ILE A 1 92 ? -5.156 8.910 -25.990 1.00 82.31 92 ILE A C 1
ATOM 646 O O . ILE A 1 92 ? -6.342 9.129 -25.739 1.00 82.31 92 ILE A O 1
ATOM 650 N N . LEU A 1 93 ? -4.251 8.710 -25.025 1.00 83.12 93 LEU A N 1
ATOM 651 C CA . LEU A 1 93 ? -4.598 8.751 -23.609 1.00 83.12 93 LEU A CA 1
ATOM 652 C C . LEU A 1 93 ? -5.099 10.167 -23.246 1.00 83.12 93 LEU A C 1
ATOM 654 O O . LEU A 1 93 ? -4.331 11.123 -23.367 1.00 83.12 93 LEU A O 1
ATOM 658 N N . PRO A 1 94 ? -6.362 10.336 -22.809 1.00 67.56 94 PRO A N 1
ATOM 659 C CA . PRO A 1 94 ? -6.835 11.635 -22.355 1.00 67.56 94 PRO A CA 1
ATOM 660 C C . PRO A 1 94 ? -6.100 11.998 -21.058 1.00 67.56 94 PRO A C 1
ATOM 662 O O . PRO A 1 94 ? -6.101 11.213 -20.108 1.00 67.56 94 PRO A O 1
ATOM 665 N N . VAL A 1 95 ? -5.435 13.157 -21.069 1.00 64.50 95 VAL A N 1
ATOM 666 C CA . VAL A 1 95 ? -4.740 13.756 -19.914 1.00 64.50 95 VAL A CA 1
ATOM 667 C C . VAL A 1 95 ? -5.735 14.157 -18.832 1.00 64.50 95 VAL A C 1
ATOM 669 O O . VAL A 1 95 ? -6.789 14.728 -19.194 1.00 64.50 95 VAL A O 1
#

Radius of gyration: 18.42 Å; chains: 1; bounding box: 33×34×53 Å

pLDDT: mean 79.51, std 9.49, range [44.56, 91.75]

Foldseek 3Di:
DPDDPVVLVVLQVVLVVQLVVQLVVQVVVVHVPSNPVRSVVSSVVCVVVVRPRDHPPVVCVVVVVVVVVVVVVPDDPVVVVCCVVCVVVVVPDDD

Secondary structure (DSSP, 8-state):
----THHHHHHHHHHHHHHHHHHHHHHHTT-SSHHHHHHHHHHHHHHHTT------HHHHHHHHHHHHHHHHHT--HHHHHHHHHHHHHHHHS--